Protein AF-A0A7C2YMS5-F1 (afdb_monomer)

Secondary structure (DSSP, 8-state):
-HHHHHHHHSS---HHHHHHHHHHHHHHTT--HHHHHHHTTPPPPGGGHHHHHHH----HHHHHHHHHHHSPP--

pLDDT: mean 77.96, std 13.46, range [54.0, 95.38]

Foldseek 3Di:
DQVVCCVVVVDGDDPVVVLVVQQVQLVVVVHDNVLSCVLVVHDDDPVCPCVCVPPDDDPPVNSVVSCVVGGDDDD

Sequence (75 aa):
MKEVARQVLSREFELYELRKLFATHMVSQGVPESIVSTLQGRAPPSEFRMLVEHYWSPRYEELRQWYLRYAPRVY

Structure (mmCIF, N/CA/C/O backbone):
data_AF-A0A7C2YMS5-F1
#
_entry.id   AF-A0A7C2YMS5-F1
#
loop_
_atom_site.group_PDB
_atom_site.id
_atom_site.type_symbol
_atom_site.label_atom_id
_atom_site.label_alt_id
_atom_site.label_comp_id
_atom_site.label_asym_id
_atom_site.label_entity_id
_atom_site.label_seq_id
_atom_site.pdbx_PDB_ins_code
_atom_site.Cartn_x
_atom_site.Cartn_y
_atom_site.Cartn_z
_atom_site.occupancy
_atom_site.B_iso_or_equiv
_atom_site.auth_seq_id
_atom_site.auth_comp_id
_atom_site.auth_asym_id
_atom_site.auth_atom_id
_atom_site.pdbx_PDB_model_num
ATOM 1 N N . MET A 1 1 ? -14.445 12.271 14.038 1.00 55.69 1 MET A N 1
ATOM 2 C CA . MET A 1 1 ? -13.733 11.065 13.539 1.00 55.69 1 MET A CA 1
ATOM 3 C C . MET A 1 1 ? -13.082 10.245 14.652 1.00 55.69 1 MET A C 1
ATOM 5 O O . MET A 1 1 ? -13.400 9.068 14.738 1.00 55.69 1 MET A O 1
ATOM 9 N N . LYS A 1 2 ? -12.228 10.821 15.518 1.00 58.28 2 LYS A N 1
ATOM 10 C CA . LYS A 1 2 ? -11.568 10.068 16.611 1.00 58.28 2 LYS A CA 1
ATOM 11 C C . LYS A 1 2 ? -12.547 9.395 17.589 1.00 58.28 2 LYS A C 1
ATOM 13 O O . LYS A 1 2 ? -12.320 8.268 18.007 1.00 58.28 2 LYS A O 1
ATOM 18 N N . GLU A 1 3 ? -13.654 10.063 17.897 1.00 62.59 3 GLU A N 1
ATOM 19 C CA . GLU A 1 3 ? -14.659 9.604 18.868 1.00 62.59 3 GLU A CA 1
ATOM 20 C C . GLU A 1 3 ? -15.452 8.376 18.385 1.00 62.59 3 GLU A C 1
ATOM 22 O O . GLU A 1 3 ? -15.575 7.391 19.108 1.00 62.59 3 GLU A O 1
ATOM 27 N N . VAL A 1 4 ? -15.866 8.375 17.111 1.00 66.69 4 VAL A N 1
ATOM 28 C CA . VAL A 1 4 ? -16.515 7.226 16.450 1.00 66.69 4 VAL A CA 1
ATOM 29 C C . VAL A 1 4 ? -15.565 6.029 16.378 1.00 66.69 4 VAL A C 1
ATOM 31 O O . VAL A 1 4 ? -15.946 4.904 16.690 1.00 66.69 4 VAL A O 1
ATOM 34 N N . ALA A 1 5 ? -14.300 6.261 16.018 1.00 61.72 5 ALA A N 1
ATOM 35 C CA . ALA A 1 5 ? -13.314 5.190 15.943 1.00 61.72 5 ALA A CA 1
ATOM 36 C C . ALA A 1 5 ? -13.029 4.568 17.323 1.00 61.72 5 ALA A C 1
ATOM 38 O O . ALA A 1 5 ? -12.888 3.352 17.424 1.00 61.72 5 ALA A O 1
ATOM 39 N N . ARG A 1 6 ? -13.023 5.377 18.391 1.00 63.41 6 ARG A N 1
ATOM 40 C CA . ARG A 1 6 ? -12.879 4.903 19.774 1.00 63.41 6 ARG A CA 1
ATOM 41 C C . ARG A 1 6 ? -14.082 4.081 20.241 1.00 63.41 6 ARG A C 1
ATOM 43 O O . ARG A 1 6 ? -13.883 3.074 20.913 1.00 63.41 6 ARG A O 1
ATOM 50 N N . GLN A 1 7 ? -15.302 4.471 19.865 1.00 63.16 7 GLN A N 1
ATOM 51 C CA . GLN A 1 7 ? -16.515 3.700 20.163 1.00 63.16 7 GLN A CA 1
ATOM 52 C C . GLN A 1 7 ? -16.530 2.332 19.470 1.00 63.16 7 GLN A C 1
ATOM 54 O O . GLN A 1 7 ? -16.929 1.350 20.086 1.00 63.16 7 GLN A O 1
ATOM 59 N N . VAL A 1 8 ? -16.076 2.255 18.216 1.00 70.06 8 VAL A N 1
ATOM 60 C CA . VAL A 1 8 ? -16.128 1.015 17.420 1.00 70.06 8 VAL A CA 1
ATOM 61 C C . VAL A 1 8 ? -14.939 0.088 17.689 1.00 70.06 8 VAL A C 1
ATOM 63 O O . VAL A 1 8 ? -15.107 -1.124 17.749 1.00 70.06 8 VAL A O 1
ATOM 66 N N . LEU A 1 9 ? -13.730 0.634 17.844 1.00 68.56 9 LEU A N 1
ATOM 67 C CA . LEU A 1 9 ? -12.495 -0.155 17.953 1.00 68.56 9 LEU A CA 1
ATOM 68 C C . LEU A 1 9 ? -12.024 -0.354 19.399 1.00 68.56 9 LEU A C 1
ATOM 70 O O . LEU A 1 9 ? -10.997 -0.997 19.613 1.00 68.56 9 LEU A O 1
ATOM 74 N N . SER A 1 10 ? -12.715 0.247 20.377 1.00 68.69 10 SER A N 1
ATOM 75 C CA . SER A 1 10 ? -12.336 0.267 21.802 1.00 68.69 10 SER A CA 1
ATOM 76 C C . SER A 1 10 ? -10.897 0.743 22.072 1.00 68.69 10 SER A C 1
ATOM 78 O O . SER A 1 10 ? -10.352 0.518 23.149 1.00 68.69 10 SER A O 1
ATOM 80 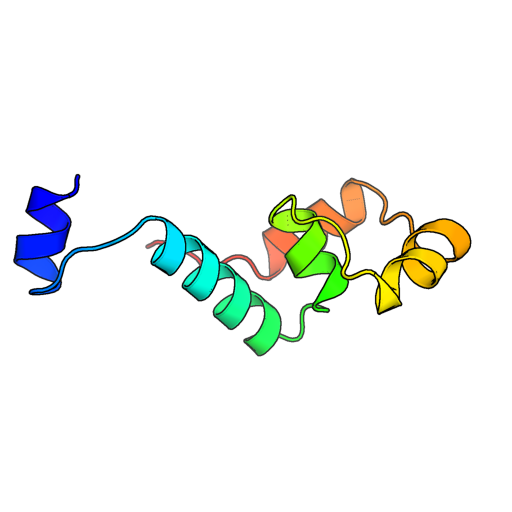N N . ARG A 1 11 ? -10.272 1.418 21.099 1.00 71.62 11 ARG A N 1
ATOM 81 C CA . ARG A 1 11 ? -8.910 1.961 21.150 1.00 71.62 11 ARG A CA 1
ATOM 82 C C . ARG A 1 11 ? -8.839 3.273 20.383 1.00 71.62 11 ARG A C 1
ATOM 84 O O . ARG A 1 11 ? -9.664 3.526 19.505 1.00 71.62 11 ARG A O 1
ATOM 91 N N . GLU A 1 12 ? -7.845 4.098 20.691 1.00 70.19 12 GLU A N 1
ATOM 92 C CA . GLU A 1 12 ? -7.595 5.301 19.901 1.00 70.19 12 GLU A CA 1
ATOM 93 C C . GLU A 1 12 ? -7.080 4.913 18.515 1.00 70.1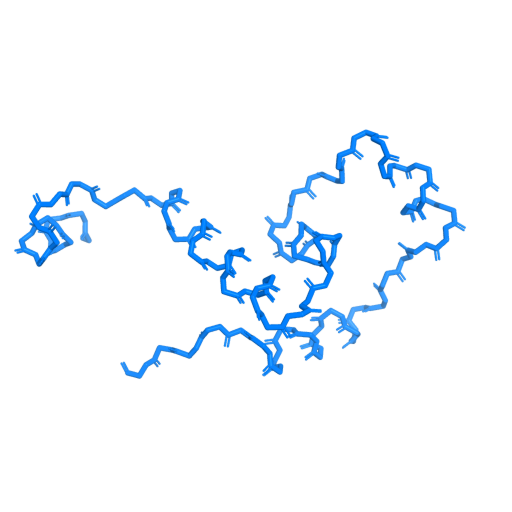9 12 GLU A C 1
ATOM 95 O O . GLU A 1 12 ? -6.116 4.162 18.362 1.00 70.19 12 GLU A O 1
ATOM 100 N N . PHE A 1 13 ? -7.785 5.382 17.490 1.00 70.94 13 PHE A N 1
ATOM 101 C CA . PHE A 1 13 ? -7.424 5.139 16.107 1.00 70.94 13 PHE A CA 1
ATOM 102 C C . PHE A 1 13 ? -6.539 6.271 15.606 1.00 70.94 13 PHE A C 1
ATOM 104 O O . PHE A 1 13 ? -6.997 7.402 15.423 1.00 70.94 13 PHE A O 1
ATOM 111 N N . GLU A 1 14 ? -5.273 5.952 15.372 1.00 80.00 14 GLU A N 1
ATOM 112 C CA . GLU A 1 14 ? -4.298 6.904 14.864 1.00 80.00 14 GLU A CA 1
ATOM 113 C C . GLU A 1 14 ? -4.188 6.829 13.340 1.00 80.00 14 GLU A C 1
ATOM 115 O O . GLU A 1 14 ? -4.227 5.757 12.738 1.00 80.00 14 GLU A O 1
ATOM 120 N N . LEU A 1 15 ? -3.975 7.980 12.694 1.00 77.81 15 LEU A N 1
ATOM 121 C CA . LEU A 1 15 ? -3.772 8.052 11.237 1.00 77.81 15 LEU A CA 1
ATOM 122 C C . LEU A 1 15 ? -2.574 7.205 10.772 1.00 77.81 15 LEU A C 1
ATOM 124 O O . LEU A 1 15 ? -2.506 6.779 9.619 1.00 77.81 15 LEU A O 1
ATOM 128 N N . TYR A 1 16 ? -1.624 6.944 11.672 1.00 81.94 16 TYR A N 1
ATOM 129 C CA . TYR A 1 16 ? -0.512 6.035 11.427 1.00 81.94 16 TYR A CA 1
ATOM 130 C C . TYR A 1 16 ? -0.974 4.596 11.149 1.00 81.94 16 TYR A C 1
ATOM 132 O O . TYR A 1 16 ? -0.428 3.944 10.257 1.00 81.94 16 TYR A O 1
ATOM 140 N N . GLU A 1 17 ? -2.018 4.128 11.836 1.00 84.19 17 GLU A N 1
ATOM 141 C CA . GLU A 1 17 ? -2.561 2.778 11.665 1.00 84.19 17 GLU A CA 1
ATOM 142 C C . GLU A 1 17 ? -3.193 2.595 10.280 1.00 84.19 17 GLU A C 1
ATOM 144 O O . GLU A 1 17 ? -3.017 1.541 9.675 1.00 84.19 17 GLU A O 1
ATOM 149 N N . LEU A 1 18 ? -3.827 3.630 9.708 1.00 86.88 18 LEU A N 1
ATOM 150 C CA . LEU A 1 18 ? -4.303 3.592 8.314 1.00 86.88 18 LEU A CA 1
ATOM 151 C C . LEU A 1 18 ? -3.154 3.384 7.327 1.00 86.88 18 LEU A C 1
ATOM 153 O O . LEU A 1 18 ? -3.244 2.572 6.406 1.00 86.88 18 LEU A O 1
ATOM 157 N N . ARG A 1 19 ? -2.049 4.108 7.528 1.00 88.06 19 ARG A N 1
ATOM 158 C CA . ARG A 1 19 ? -0.865 3.996 6.670 1.00 88.06 19 ARG A CA 1
ATOM 159 C C . ARG A 1 19 ? -0.221 2.613 6.802 1.00 88.06 19 ARG A C 1
ATOM 161 O O . ARG A 1 19 ? 0.216 2.044 5.803 1.00 88.06 19 ARG A O 1
ATOM 168 N N . LYS A 1 20 ? -0.188 2.058 8.015 1.00 89.19 20 LYS A N 1
ATOM 169 C CA . LYS A 1 20 ? 0.286 0.694 8.270 1.00 89.19 20 LYS A CA 1
ATOM 170 C C . LYS A 1 20 ? -0.606 -0.339 7.584 1.00 89.19 20 LYS A C 1
ATOM 172 O O . LYS A 1 20 ? -0.088 -1.167 6.846 1.00 89.19 20 LYS A O 1
ATOM 177 N N . LEU A 1 21 ? -1.926 -0.234 7.746 1.00 91.06 21 LEU A N 1
ATOM 178 C CA . LEU A 1 21 ? -2.900 -1.120 7.109 1.00 91.06 21 LEU A CA 1
ATOM 179 C C . LEU A 1 21 ? -2.753 -1.121 5.586 1.00 91.06 21 LEU A C 1
ATOM 181 O O . LEU A 1 21 ? -2.679 -2.189 4.986 1.00 91.06 21 LEU A O 1
ATOM 185 N N . PHE A 1 22 ? -2.645 0.060 4.970 1.00 92.38 22 PHE A N 1
ATOM 186 C CA . PHE A 1 22 ? -2.426 0.174 3.530 1.00 92.38 22 PHE A CA 1
ATOM 187 C C . PHE A 1 22 ? -1.145 -0.546 3.094 1.00 92.38 22 PHE A C 1
ATOM 189 O O . PHE A 1 22 ? -1.180 -1.347 2.164 1.00 92.38 22 PHE A O 1
ATOM 196 N N . ALA A 1 23 ? -0.022 -0.296 3.776 1.00 92.75 23 ALA A N 1
ATOM 197 C CA . ALA A 1 23 ? 1.256 -0.912 3.424 1.00 92.75 23 ALA A CA 1
ATOM 198 C C . ALA A 1 23 ? 1.216 -2.438 3.580 1.00 92.75 23 ALA A C 1
ATOM 200 O O . ALA A 1 23 ? 1.586 -3.156 2.656 1.00 92.75 23 ALA A O 1
ATOM 201 N N . THR A 1 24 ? 0.717 -2.931 4.717 1.00 93.94 24 THR A N 1
ATOM 202 C CA . THR A 1 24 ? 0.587 -4.367 4.985 1.00 93.94 24 THR A CA 1
ATOM 203 C C . THR A 1 24 ? -0.299 -5.049 3.945 1.00 93.94 24 THR A C 1
ATOM 205 O O . THR A 1 24 ? 0.078 -6.098 3.429 1.00 93.94 24 THR A O 1
ATOM 208 N N . HIS A 1 25 ? -1.439 -4.445 3.595 1.00 95.06 25 HIS 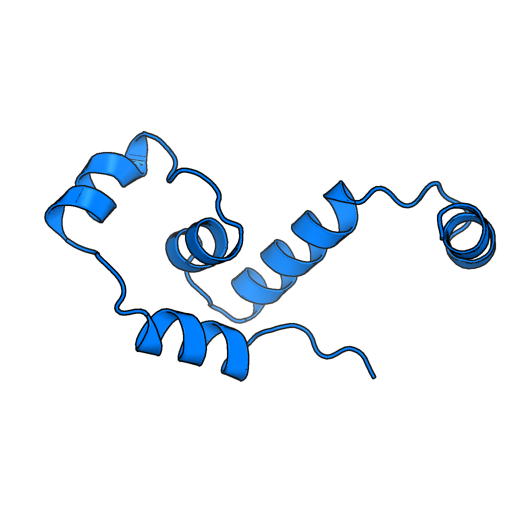A N 1
ATOM 209 C CA . HIS A 1 25 ? -2.322 -4.975 2.560 1.00 95.06 25 HIS A CA 1
ATOM 210 C C . HIS A 1 25 ? -1.601 -5.082 1.212 1.00 95.06 25 HIS A C 1
ATOM 21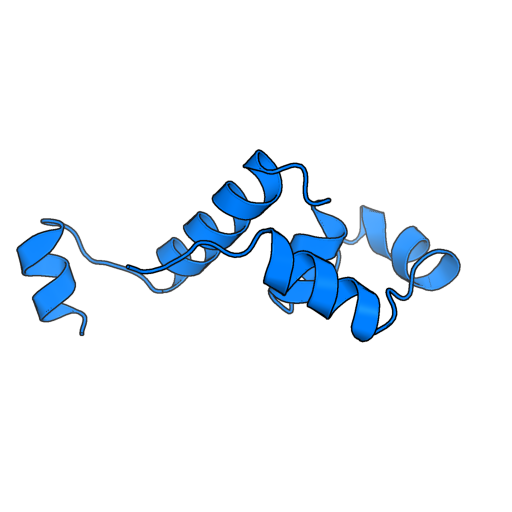2 O O . HIS A 1 25 ? -1.517 -6.172 0.656 1.00 95.06 25 HIS A O 1
ATOM 218 N N . MET A 1 26 ? -1.020 -3.984 0.723 1.00 95.12 26 MET A N 1
ATOM 219 C CA . MET A 1 26 ? -0.349 -3.945 -0.581 1.00 95.12 26 MET A CA 1
ATOM 220 C C . MET A 1 26 ? 0.800 -4.960 -0.669 1.00 95.12 26 MET A C 1
ATOM 222 O O . MET A 1 26 ? 0.877 -5.719 -1.633 1.00 95.12 26 MET A O 1
ATOM 226 N N . VAL A 1 27 ? 1.650 -5.039 0.360 1.00 93.56 27 VAL A N 1
ATOM 227 C CA . VAL A 1 27 ? 2.759 -6.009 0.404 1.00 93.56 27 VAL A CA 1
ATOM 228 C C . VAL A 1 27 ? 2.233 -7.446 0.412 1.00 93.56 27 VAL A C 1
ATOM 230 O O . VAL A 1 27 ? 2.729 -8.278 -0.342 1.00 93.56 27 VAL A O 1
ATOM 233 N N . SER A 1 28 ? 1.178 -7.741 1.183 1.00 95.25 28 SER A N 1
ATOM 234 C CA . SER A 1 28 ? 0.565 -9.081 1.193 1.00 95.25 28 SER A CA 1
ATOM 235 C C . SER A 1 28 ? -0.027 -9.503 -0.157 1.00 95.25 28 SER A C 1
ATOM 237 O O . SER A 1 28 ? -0.183 -10.695 -0.404 1.00 95.25 28 SER A O 1
ATOM 239 N N . GLN A 1 29 ? -0.343 -8.546 -1.036 1.00 95.38 29 GLN A N 1
ATOM 240 C CA . GLN A 1 29 ? -0.810 -8.806 -2.400 1.00 95.38 29 GLN A CA 1
ATOM 241 C C . GLN A 1 29 ? 0.340 -8.914 -3.421 1.00 95.38 29 GLN A C 1
ATOM 243 O O . GLN A 1 29 ? 0.093 -9.053 -4.619 1.00 95.38 29 GLN A O 1
ATOM 248 N N . GLY A 1 30 ? 1.596 -8.850 -2.966 1.00 91.88 30 GLY A N 1
ATOM 249 C CA . GLY A 1 30 ? 2.788 -8.965 -3.806 1.00 91.88 30 GLY A CA 1
ATOM 250 C C . GLY A 1 30 ? 3.254 -7.649 -4.431 1.00 91.88 30 GLY A C 1
ATOM 251 O O . GLY A 1 30 ? 4.081 -7.674 -5.341 1.00 91.88 30 GLY A O 1
ATOM 252 N N . VAL A 1 31 ? 2.750 -6.498 -3.971 1.00 92.19 31 VAL A N 1
ATOM 253 C CA . VAL A 1 31 ? 3.247 -5.198 -4.438 1.00 92.19 31 VAL A CA 1
ATOM 254 C C . VAL A 1 31 ? 4.639 -4.935 -3.842 1.00 92.19 31 VAL A C 1
ATOM 256 O O . VAL A 1 31 ? 4.791 -5.032 -2.621 1.00 92.19 31 VAL A O 1
ATOM 259 N N . PRO A 1 32 ? 5.648 -4.557 -4.651 1.00 90.00 32 PRO A N 1
ATOM 260 C CA . PRO A 1 32 ? 6.988 -4.263 -4.147 1.00 90.00 32 PRO A CA 1
ATOM 261 C C . PRO A 1 32 ? 7.009 -3.127 -3.115 1.00 90.00 32 PRO A C 1
ATOM 263 O O . PRO A 1 32 ? 6.338 -2.105 -3.281 1.00 90.00 32 PRO A O 1
ATOM 266 N N . GLU A 1 33 ? 7.843 -3.254 -2.081 1.00 86.75 33 GLU A N 1
ATOM 267 C CA . GLU A 1 33 ? 7.955 -2.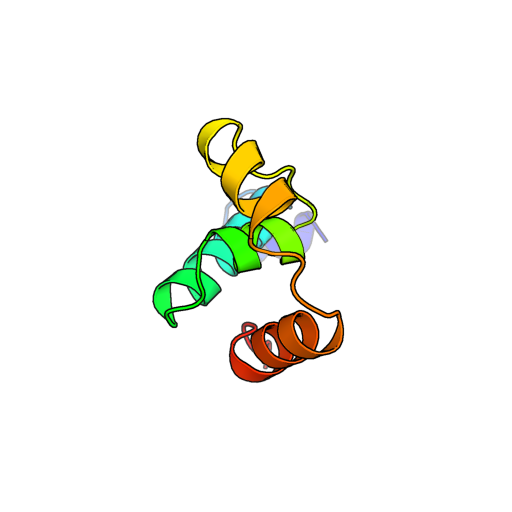256 -1.004 1.00 86.75 33 GLU A CA 1
ATOM 268 C C . GLU A 1 33 ? 8.384 -0.867 -1.494 1.00 86.75 33 GLU A C 1
ATOM 270 O O . GLU A 1 33 ? 7.955 0.148 -0.938 1.00 86.75 33 GLU A O 1
ATOM 275 N N . SER A 1 34 ? 9.184 -0.803 -2.562 1.00 83.25 34 SER A N 1
ATOM 276 C CA . SER A 1 34 ? 9.557 0.452 -3.220 1.00 83.25 34 SER A CA 1
ATOM 277 C C . SER A 1 34 ? 8.329 1.174 -3.784 1.00 83.25 34 SER A C 1
ATOM 279 O O . SER A 1 34 ? 8.146 2.357 -3.512 1.00 83.25 34 SER A O 1
ATOM 281 N N . ILE A 1 35 ? 7.433 0.455 -4.472 1.00 86.75 35 ILE A N 1
ATOM 282 C CA . ILE A 1 35 ? 6.168 0.989 -5.000 1.00 86.75 35 ILE A CA 1
ATOM 283 C C . ILE A 1 35 ? 5.255 1.439 -3.860 1.00 86.75 35 ILE A C 1
ATOM 285 O O . ILE A 1 35 ? 4.708 2.539 -3.913 1.00 86.75 35 ILE A O 1
ATOM 289 N N . VAL A 1 36 ? 5.117 0.632 -2.804 1.00 90.31 36 VAL A N 1
ATOM 290 C CA . VAL A 1 36 ? 4.318 0.999 -1.622 1.00 90.31 36 VAL A CA 1
ATOM 291 C C . VAL A 1 36 ? 4.865 2.266 -0.963 1.00 90.31 36 VAL A C 1
ATOM 293 O O . VAL A 1 36 ? 4.096 3.168 -0.633 1.00 90.31 36 VAL A O 1
ATOM 296 N N . SER A 1 37 ? 6.186 2.376 -0.819 1.00 86.56 37 SER A N 1
ATOM 297 C CA . SER A 1 37 ? 6.842 3.552 -0.241 1.00 86.56 37 SER A CA 1
ATOM 298 C C . SER A 1 37 ? 6.616 4.801 -1.093 1.00 86.56 37 SER A C 1
ATOM 300 O O . SER A 1 37 ? 6.227 5.839 -0.553 1.00 86.56 37 SER A O 1
ATOM 302 N N . THR A 1 38 ? 6.753 4.686 -2.418 1.00 85.88 38 THR A N 1
ATOM 303 C CA . THR A 1 38 ? 6.454 5.767 -3.368 1.00 85.88 38 THR A CA 1
ATOM 304 C C . THR A 1 38 ? 4.984 6.189 -3.309 1.00 85.88 38 THR A C 1
ATOM 306 O O . THR A 1 38 ? 4.705 7.381 -3.202 1.00 85.88 38 THR A O 1
ATOM 309 N N . LEU A 1 39 ? 4.035 5.244 -3.298 1.00 87.88 39 LEU A N 1
ATOM 310 C CA . LEU A 1 39 ? 2.596 5.533 -3.182 1.00 87.88 39 LEU A CA 1
ATOM 311 C C . LEU A 1 39 ? 2.236 6.228 -1.861 1.00 87.88 39 LEU A C 1
ATOM 313 O O . LEU A 1 39 ? 1.288 7.007 -1.806 1.00 87.88 39 LEU A O 1
ATOM 317 N N . GLN A 1 40 ? 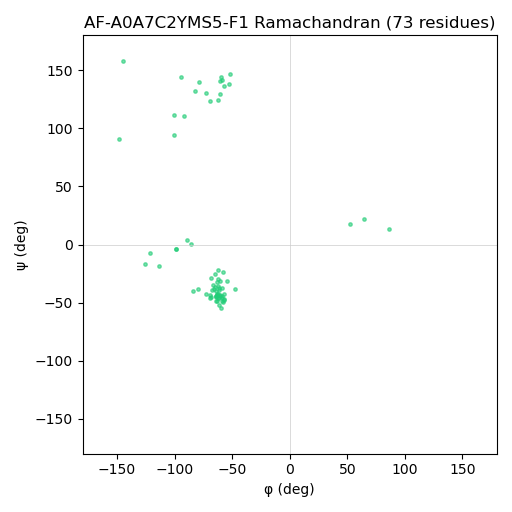2.992 5.964 -0.794 1.00 87.75 40 GLN A N 1
ATOM 318 C CA . GLN A 1 40 ? 2.815 6.615 0.504 1.00 87.75 40 GLN A CA 1
ATOM 319 C C . GLN A 1 40 ? 3.549 7.956 0.631 1.00 87.75 40 GLN A C 1
ATOM 321 O O . GLN A 1 40 ? 3.483 8.570 1.699 1.00 87.75 40 GLN A O 1
ATOM 326 N N . GLY A 1 41 ? 4.257 8.401 -0.412 1.00 84.94 41 GLY A N 1
ATOM 327 C CA . GLY A 1 41 ? 5.078 9.612 -0.381 1.00 84.94 41 GLY A CA 1
ATOM 328 C C . GLY A 1 41 ? 6.254 9.522 0.595 1.00 84.94 41 GLY A C 1
ATOM 329 O O . GLY A 1 41 ? 6.738 10.548 1.070 1.00 84.94 41 GLY A O 1
ATOM 330 N N . ARG A 1 42 ? 6.694 8.307 0.948 1.00 79.12 42 ARG A N 1
ATOM 331 C CA . ARG A 1 42 ? 7.873 8.101 1.793 1.00 79.12 42 ARG A CA 1
ATOM 3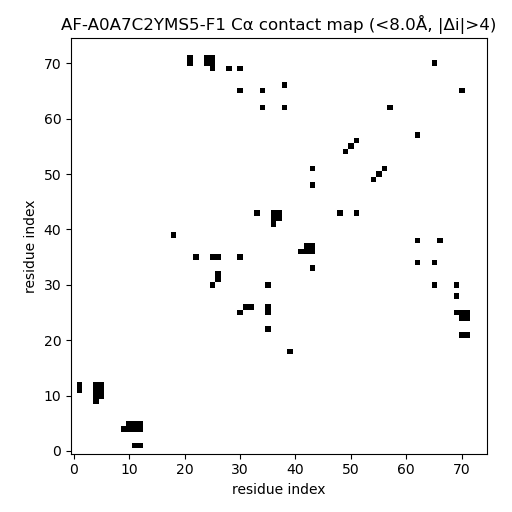32 C C . ARG A 1 42 ? 9.121 8.268 0.938 1.00 79.12 42 ARG A C 1
ATOM 334 O O . ARG A 1 42 ? 9.172 7.781 -0.191 1.00 79.12 42 ARG A O 1
ATOM 341 N N . ALA A 1 43 ? 10.140 8.917 1.496 1.00 67.38 43 ALA A N 1
ATOM 342 C CA . ALA A 1 43 ? 11.463 8.858 0.897 1.00 67.38 43 ALA A CA 1
ATOM 343 C C . ALA A 1 43 ? 11.889 7.380 0.802 1.00 67.38 43 ALA A C 1
ATOM 345 O O . ALA A 1 43 ? 11.667 6.637 1.767 1.00 67.38 43 ALA A O 1
ATOM 346 N N . PRO A 1 44 ? 12.473 6.938 -0.326 1.00 63.25 44 PRO A N 1
ATOM 347 C CA . PRO A 1 44 ? 13.086 5.621 -0.396 1.00 63.25 44 PRO A CA 1
ATOM 348 C C . PRO A 1 44 ? 14.086 5.473 0.761 1.00 63.25 44 PRO A C 1
ATOM 350 O O . PRO A 1 44 ? 14.816 6.435 1.033 1.00 63.25 44 PRO A O 1
ATOM 353 N N . PRO A 1 45 ? 14.144 4.315 1.446 1.00 64.31 45 PRO A N 1
ATOM 354 C CA . PRO A 1 45 ? 15.210 4.055 2.406 1.00 64.31 45 PRO A CA 1
ATOM 355 C C . PRO A 1 45 ? 16.570 4.311 1.748 1.00 64.31 45 PRO A C 1
ATOM 357 O O . PRO A 1 45 ? 16.728 4.092 0.544 1.00 64.31 45 PRO A O 1
ATOM 360 N N . SER A 1 46 ? 17.554 4.787 2.512 1.00 64.25 46 SER A N 1
ATOM 361 C CA . SER A 1 46 ? 18.870 5.163 1.974 1.00 64.25 46 SER A CA 1
ATOM 362 C C . SER A 1 46 ? 19.538 4.034 1.185 1.00 64.25 46 SER A C 1
ATOM 364 O O . SER A 1 46 ? 20.215 4.314 0.199 1.00 64.25 46 SER A O 1
ATOM 366 N N . GLU A 1 47 ? 19.287 2.773 1.554 1.00 60.19 47 GLU A N 1
ATOM 367 C CA . GLU A 1 47 ? 19.795 1.588 0.846 1.00 60.19 47 GLU A CA 1
ATOM 368 C C . GLU A 1 47 ? 19.229 1.439 -0.576 1.00 60.19 47 GLU A C 1
ATOM 370 O O . GLU A 1 47 ? 19.877 0.870 -1.449 1.00 60.1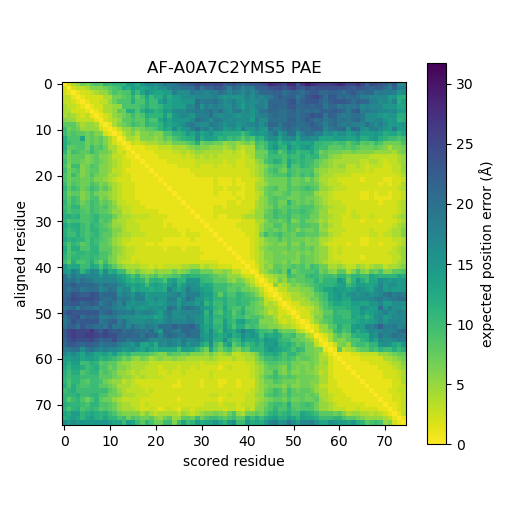9 47 GLU A O 1
ATOM 375 N N . PHE A 1 48 ? 18.042 1.991 -0.837 1.00 58.66 48 PHE A N 1
ATOM 376 C CA . PHE A 1 48 ? 17.377 1.943 -2.139 1.00 58.66 48 PHE A CA 1
ATOM 377 C C . PHE A 1 48 ? 17.574 3.216 -2.965 1.00 58.66 48 PHE A C 1
ATOM 379 O O . PHE A 1 48 ? 17.146 3.256 -4.117 1.00 58.66 48 PHE A O 1
ATOM 386 N N . ARG A 1 49 ? 18.237 4.246 -2.420 1.00 61.25 49 ARG A N 1
ATOM 387 C CA . ARG A 1 49 ? 18.412 5.543 -3.090 1.00 61.25 49 ARG A CA 1
ATOM 388 C C . ARG A 1 49 ? 19.135 5.399 -4.435 1.00 61.25 49 ARG A C 1
ATOM 390 O O . ARG A 1 49 ? 18.595 5.844 -5.438 1.00 61.25 49 ARG A O 1
ATOM 397 N N . MET A 1 50 ? 20.258 4.675 -4.484 1.00 59.31 50 MET A N 1
ATOM 398 C CA . MET A 1 50 ? 20.974 4.405 -5.745 1.00 59.31 50 MET A CA 1
ATOM 399 C C . MET A 1 50 ? 20.132 3.604 -6.750 1.00 59.31 50 MET A C 1
ATOM 401 O O . MET A 1 50 ? 20.208 3.842 -7.950 1.00 59.31 50 MET A O 1
ATOM 405 N N . LEU A 1 51 ? 19.304 2.668 -6.277 1.00 61.41 51 LEU A N 1
ATOM 406 C CA . LEU A 1 51 ? 18.483 1.822 -7.145 1.00 61.41 51 LEU A CA 1
ATOM 407 C C . LEU A 1 51 ? 17.320 2.613 -7.766 1.00 61.41 51 LEU A C 1
ATOM 409 O O . LEU A 1 51 ? 17.045 2.496 -8.957 1.00 61.41 51 LEU A O 1
ATOM 413 N N . VAL A 1 52 ? 16.665 3.459 -6.970 1.00 61.41 52 VAL A N 1
ATOM 414 C CA . VAL A 1 52 ? 15.591 4.348 -7.432 1.00 61.41 52 VAL A CA 1
ATOM 415 C C . VAL A 1 52 ? 16.145 5.434 -8.355 1.00 61.41 52 VAL A C 1
ATOM 417 O O . VAL A 1 52 ? 15.598 5.661 -9.429 1.00 61.41 52 VAL A O 1
ATOM 420 N N . GLU A 1 53 ? 17.259 6.067 -7.982 1.00 62.12 53 GLU A N 1
ATOM 421 C CA . GLU A 1 53 ? 17.858 7.152 -8.765 1.00 62.12 53 GLU A CA 1
ATOM 422 C C . GLU A 1 53 ? 18.450 6.681 -10.099 1.00 62.12 53 GLU A C 1
ATOM 424 O O . GLU A 1 53 ? 18.525 7.485 -11.025 1.00 62.12 53 GLU A O 1
ATOM 429 N N . HIS A 1 54 ? 18.910 5.429 -10.218 1.00 56.03 54 HIS A N 1
ATOM 430 C CA . HIS A 1 54 ? 19.625 4.964 -11.421 1.00 56.03 54 HIS A CA 1
ATOM 431 C C . HIS A 1 54 ? 18.885 3.901 -12.238 1.00 56.03 54 HIS A C 1
ATOM 433 O O . HIS A 1 54 ? 19.202 3.736 -13.413 1.00 56.03 54 HIS A O 1
ATOM 439 N N . TYR A 1 55 ? 17.895 3.204 -11.671 1.00 54.00 55 TYR A N 1
ATOM 440 C CA . TYR A 1 55 ? 17.200 2.117 -12.374 1.00 54.00 55 TYR A CA 1
ATOM 441 C C . TYR A 1 55 ? 15.681 2.258 -12.424 1.00 54.00 55 TYR A C 1
ATOM 443 O O . TYR A 1 55 ? 15.049 1.582 -13.236 1.00 54.00 55 TYR A O 1
ATOM 451 N N . TRP A 1 56 ? 15.067 3.102 -11.586 1.00 56.69 56 TRP A N 1
ATOM 452 C CA . TRP A 1 56 ? 13.621 3.025 -11.400 1.00 56.69 56 TRP A CA 1
ATOM 453 C C . TRP A 1 56 ? 12.955 4.372 -11.100 1.00 56.69 56 TRP A C 1
ATOM 455 O O . TRP A 1 56 ? 12.742 4.746 -9.948 1.00 56.69 56 TRP A O 1
ATOM 465 N N . SER A 1 57 ? 12.526 5.058 -12.161 1.00 61.75 57 SER A N 1
ATOM 466 C CA . SER A 1 57 ? 11.464 6.065 -12.086 1.00 61.75 57 SER A CA 1
ATOM 467 C C . SER A 1 57 ? 10.174 5.413 -12.595 1.00 61.75 57 SER A C 1
ATOM 469 O O . SER A 1 57 ? 9.977 5.337 -13.812 1.00 61.75 57 SER A O 1
ATOM 471 N N . PRO A 1 58 ? 9.318 4.860 -11.712 1.00 61.59 58 PRO A N 1
ATOM 472 C CA . PRO A 1 58 ? 8.078 4.254 -12.164 1.00 61.59 58 PRO A CA 1
ATOM 473 C C . PRO A 1 58 ? 7.251 5.351 -12.824 1.00 61.59 58 PRO A C 1
ATOM 475 O O . PRO A 1 58 ? 6.990 6.405 -12.233 1.00 61.59 58 PRO A O 1
ATOM 478 N N . ARG A 1 59 ? 6.853 5.120 -14.076 1.00 69.25 59 ARG A N 1
ATOM 479 C CA . ARG A 1 59 ? 5.985 6.062 -14.784 1.00 69.25 59 ARG A CA 1
ATOM 480 C C . ARG A 1 59 ? 4.691 6.203 -13.986 1.00 69.25 59 ARG A C 1
ATOM 482 O O . ARG A 1 59 ? 4.201 5.228 -13.419 1.00 69.25 59 ARG A O 1
ATOM 489 N N . TYR A 1 60 ? 4.116 7.404 -13.963 1.00 74.56 60 TYR A N 1
ATOM 490 C CA . TYR A 1 60 ? 2.860 7.682 -13.252 1.00 74.56 60 TYR A CA 1
ATOM 491 C C . TYR A 1 60 ? 1.770 6.630 -13.537 1.00 74.56 60 TYR A C 1
ATOM 493 O O . TYR A 1 60 ? 1.048 6.198 -12.640 1.00 74.56 60 TYR A O 1
ATOM 501 N N . GLU A 1 61 ? 1.695 6.169 -14.785 1.00 80.62 61 GLU A N 1
ATOM 502 C CA . GLU A 1 61 ? 0.762 5.138 -15.239 1.00 80.62 61 GLU A CA 1
ATOM 503 C C . GLU A 1 61 ? 0.955 3.793 -14.533 1.00 80.62 61 GLU A C 1
ATOM 505 O O . GLU A 1 61 ? -0.025 3.137 -14.189 1.00 80.62 61 GLU A O 1
ATOM 510 N N . GLU A 1 62 ? 2.198 3.398 -14.277 1.00 85.00 62 GLU A N 1
ATOM 511 C CA . GLU A 1 62 ? 2.521 2.152 -13.593 1.00 85.00 62 GLU A CA 1
ATOM 512 C C . GLU A 1 62 ? 2.117 2.221 -12.117 1.00 85.00 62 GLU A C 1
ATOM 514 O O . GLU A 1 62 ? 1.427 1.330 -11.621 1.00 85.00 62 GLU A O 1
ATOM 519 N N . LEU A 1 63 ? 2.445 3.322 -11.430 1.00 86.38 63 LEU A N 1
ATOM 520 C CA . LEU A 1 63 ? 1.999 3.559 -10.050 1.00 86.38 63 LEU A CA 1
ATOM 521 C C . LEU A 1 63 ? 0.470 3.530 -9.947 1.00 86.38 63 LEU A C 1
ATOM 523 O O . LEU A 1 63 ? -0.089 2.916 -9.035 1.00 86.38 63 LEU A O 1
ATOM 527 N N . ARG A 1 64 ? -0.214 4.151 -10.914 1.00 88.94 64 ARG A N 1
ATOM 528 C CA . ARG A 1 64 ? -1.675 4.133 -11.004 1.00 88.94 64 ARG A CA 1
ATOM 529 C C . ARG A 1 64 ? -2.210 2.714 -11.193 1.00 88.94 64 ARG A C 1
ATOM 531 O O . ARG A 1 64 ? -3.197 2.364 -10.552 1.00 88.94 64 ARG A O 1
ATOM 538 N N . GLN A 1 65 ? -1.591 1.897 -12.044 1.00 91.94 65 GLN A N 1
ATOM 539 C CA . GLN A 1 65 ? -2.006 0.506 -12.254 1.00 91.94 65 GLN A CA 1
ATOM 540 C C . GLN A 1 65 ? -1.838 -0.340 -10.990 1.00 91.94 65 GLN A C 1
ATOM 542 O O . GLN A 1 65 ? -2.768 -1.062 -10.628 1.00 91.94 65 GLN A O 1
ATOM 547 N N . TRP A 1 66 ? -0.707 -0.209 -10.290 1.00 92.56 66 TRP A N 1
ATOM 548 C CA . TRP A 1 66 ? -0.490 -0.868 -9.000 1.00 92.56 66 TRP A CA 1
ATOM 549 C C . TRP A 1 66 ? -1.568 -0.478 -7.987 1.00 92.56 66 TRP A C 1
ATOM 551 O O . TRP A 1 66 ? -2.182 -1.351 -7.376 1.00 92.56 66 TRP A O 1
ATOM 561 N N . TYR A 1 67 ? -1.854 0.819 -7.855 1.00 91.94 67 TYR A N 1
ATOM 562 C CA . TYR A 1 67 ? -2.891 1.298 -6.945 1.00 91.94 67 TYR A CA 1
ATOM 563 C C . TYR A 1 67 ? -4.273 0.744 -7.311 1.00 91.94 67 TYR A C 1
ATOM 565 O O . TYR A 1 67 ? -4.942 0.149 -6.475 1.00 91.94 67 TYR A O 1
ATOM 573 N N . LEU A 1 68 ? -4.701 0.879 -8.568 1.00 93.81 68 LEU A N 1
ATOM 574 C CA . LEU A 1 68 ? -6.033 0.436 -8.992 1.00 93.81 68 LEU A CA 1
ATOM 575 C C . LEU A 1 68 ? -6.237 -1.075 -8.864 1.00 93.81 68 LEU A C 1
ATOM 577 O O . LEU A 1 68 ? -7.358 -1.522 -8.628 1.00 93.81 68 LEU A O 1
ATOM 581 N N . ARG A 1 69 ? -5.174 -1.861 -9.044 1.00 94.19 69 ARG A N 1
ATOM 582 C CA . ARG A 1 69 ? -5.251 -3.319 -8.971 1.00 94.19 69 ARG A CA 1
ATOM 583 C C . ARG A 1 69 ? -5.266 -3.834 -7.531 1.00 94.19 69 ARG A C 1
ATOM 585 O O . ARG A 1 69 ? -5.982 -4.797 -7.270 1.00 94.19 69 ARG A O 1
ATOM 592 N N . TYR A 1 70 ? -4.499 -3.220 -6.631 1.00 94.75 70 TYR A N 1
ATOM 593 C CA . TYR A 1 70 ? -4.195 -3.807 -5.320 1.00 94.75 70 TYR A CA 1
ATOM 594 C C . TYR A 1 70 ? -4.617 -2.968 -4.115 1.00 94.75 70 TYR A C 1
ATOM 596 O O . TYR A 1 70 ? -4.502 -3.450 -2.991 1.00 94.75 70 TYR A O 1
ATOM 604 N N . ALA A 1 71 ? -5.088 -1.731 -4.303 1.00 92.69 71 ALA A N 1
ATOM 605 C CA . ALA A 1 71 ? -5.511 -0.912 -3.174 1.00 92.69 71 ALA A CA 1
ATOM 606 C C . ALA A 1 71 ? -6.661 -1.587 -2.399 1.00 92.69 71 ALA A C 1
ATOM 608 O O . ALA A 1 71 ? -7.580 -2.148 -3.010 1.00 92.69 71 ALA A O 1
ATOM 609 N N . PRO A 1 72 ? -6.645 -1.502 -1.055 1.00 90.38 72 PRO A N 1
ATOM 610 C CA . PRO A 1 72 ? -7.702 -2.066 -0.232 1.00 90.38 72 PRO A CA 1
ATOM 611 C C . PRO A 1 72 ? -9.044 -1.410 -0.570 1.00 90.38 72 PRO A C 1
ATOM 613 O O . PRO A 1 72 ? -9.167 -0.184 -0.600 1.00 90.38 72 PRO A O 1
ATOM 616 N N . ARG A 1 73 ? -10.060 -2.239 -0.819 1.00 87.69 73 ARG A N 1
ATOM 617 C CA . ARG A 1 73 ? -11.429 -1.781 -1.078 1.00 87.69 73 ARG A CA 1
ATOM 618 C C . ARG A 1 73 ? -12.132 -1.500 0.243 1.00 87.69 73 ARG A C 1
ATOM 620 O O . ARG A 1 73 ? -12.105 -2.332 1.146 1.00 87.69 73 ARG A O 1
ATOM 627 N N . VAL A 1 74 ? -12.775 -0.343 0.328 1.00 80.69 74 VAL A N 1
ATOM 628 C CA . VAL A 1 74 ? -13.695 -0.004 1.416 1.00 80.69 74 VAL A CA 1
ATOM 629 C C . VAL A 1 74 ? -15.095 -0.231 0.857 1.00 80.69 74 VAL A C 1
ATOM 631 O O . VAL A 1 74 ? -15.472 0.440 -0.103 1.00 80.69 74 VAL A O 1
ATOM 634 N N . TYR A 1 75 ? -15.789 -1.242 1.375 1.00 60.88 75 TYR A N 1
ATOM 635 C CA . TYR A 1 75 ? -17.185 -1.533 1.043 1.00 60.88 75 TYR A CA 1
ATOM 636 C C . TYR A 1 75 ? -18.119 -0.807 2.008 1.00 60.88 75 TYR A C 1
ATOM 638 O O . TYR A 1 75 ? -17.716 -0.643 3.1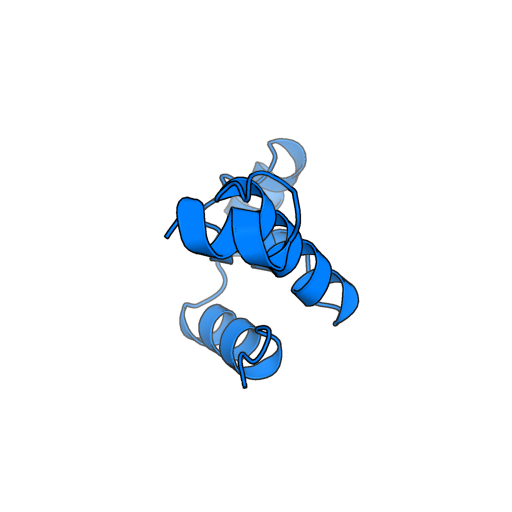84 1.00 60.88 75 TYR A O 1
#

Mean predicted aligned error: 8.53 Å

Solvent-accessible surface area (backbone atoms only — not comparable to full-atom values): 4680 Å² total; per-residue (Å²): 112,61,65,61,39,28,72,74,66,77,39,86,68,51,76,65,55,57,56,48,52,52,47,54,51,32,44,76,74,69,46,56,66,68,59,51,34,54,77,69,71,43,78,71,56,78,91,43,41,66,52,40,76,73,75,48,79,77,51,72,67,55,56,48,49,55,46,76,73,52,56,86,81,84,130

Radius of gyration: 15.11 Å; Cα contacts (8 Å, |Δi|>4): 44; chains: 1; bounding box: 38×20×37 Å